Protein AF-A0A8B6GIU4-F1 (afdb_monomer_lite)

Foldseek 3Di:
DDCPDPCVVVVVLVVQLVVLVVQLVVCVVVLVVVLVVLVVDPDPVVSVVVVVVSVVVVCCCVPDPCNSPPPPNPDPDD

Radius of gyration: 19.34 Å; chains: 1; bounding box: 34×20×66 Å

Secondary structure (DSSP, 8-state):
-----TTHHHHHHHHHHHHHHHHHHTTHHHHHHHHHHHHT-S-HHHHHHHHHHHHHHHHHHHH-HHHHS-TTSTT---

pLDDT: mean 79.49, std 18.03, range [37.53, 98.44]

Organism: Mytilus galloprovincialis (NCBI:txid29158)

Structure (mmCIF, N/CA/C/O backbone):
data_AF-A0A8B6GIU4-F1
#
_entry.id   AF-A0A8B6GIU4-F1
#
loop_
_atom_site.group_PDB
_atom_site.id
_atom_site.type_symbol
_atom_site.label_atom_id
_atom_site.label_alt_id
_atom_site.label_comp_id
_atom_site.label_asym_id
_atom_site.label_entity_id
_atom_site.label_seq_id
_atom_site.pdbx_PDB_ins_code
_atom_site.Cartn_x
_atom_site.Cartn_y
_atom_site.Cartn_z
_atom_site.occupancy
_atom_site.B_iso_or_equiv
_atom_site.auth_seq_id
_atom_site.auth_comp_id
_atom_site.auth_asym_id
_atom_site.auth_atom_id
_atom_site.pdbx_PDB_model_num
ATOM 1 N N . MET A 1 1 ? 18.865 -13.564 -48.302 1.00 37.53 1 MET A N 1
ATOM 2 C CA . MET A 1 1 ? 19.177 -12.306 -47.587 1.00 37.53 1 MET A CA 1
ATOM 3 C C . MET A 1 1 ? 18.070 -12.067 -46.572 1.00 37.53 1 MET A C 1
ATOM 5 O O . MET A 1 1 ? 16.999 -11.641 -46.970 1.00 37.53 1 MET A O 1
ATOM 9 N N . ASN A 1 2 ? 18.266 -12.449 -45.306 1.00 42.72 2 ASN A N 1
ATOM 10 C CA . ASN A 1 2 ? 17.237 -12.308 -44.272 1.00 42.72 2 ASN A CA 1
ATOM 11 C C . ASN A 1 2 ? 17.756 -11.378 -43.172 1.00 42.72 2 ASN A C 1
ATOM 13 O O . ASN A 1 2 ? 18.327 -11.820 -42.177 1.00 42.72 2 ASN A O 1
ATOM 17 N N . SER A 1 3 ? 17.604 -10.078 -43.403 1.00 49.47 3 SER A N 1
ATOM 18 C CA . SER A 1 3 ? 17.999 -9.015 -42.482 1.00 49.47 3 SER A CA 1
ATOM 19 C C . SER A 1 3 ? 16.972 -8.914 -41.350 1.00 49.47 3 SER A C 1
ATOM 21 O O . SER A 1 3 ? 16.128 -8.021 -41.336 1.00 49.47 3 SER A O 1
ATOM 23 N N . ARG A 1 4 ? 17.005 -9.856 -40.400 1.00 51.50 4 ARG A N 1
ATOM 24 C CA . ARG A 1 4 ? 16.324 -9.698 -39.107 1.00 51.50 4 ARG A CA 1
ATOM 25 C C . ARG A 1 4 ? 17.076 -8.627 -38.317 1.00 51.50 4 ARG A C 1
ATOM 27 O O . ARG A 1 4 ? 18.044 -8.924 -37.629 1.00 51.50 4 ARG A O 1
ATOM 34 N N . GLY A 1 5 ? 16.681 -7.371 -38.519 1.00 51.06 5 GLY A N 1
ATOM 35 C CA . GLY A 1 5 ? 17.268 -6.217 -37.846 1.00 51.06 5 GLY A CA 1
ATOM 36 C C . GLY A 1 5 ? 17.066 -6.245 -36.321 1.00 51.06 5 GLY A C 1
ATOM 37 O O . GLY A 1 5 ? 16.208 -6.978 -35.821 1.00 51.06 5 GLY A O 1
ATOM 38 N N . PRO A 1 6 ? 17.807 -5.410 -35.573 1.00 52.56 6 PRO A N 1
ATOM 39 C CA . PRO A 1 6 ? 17.831 -5.372 -34.107 1.00 52.56 6 PRO A CA 1
ATOM 40 C C . PRO A 1 6 ? 16.557 -4.772 -33.468 1.00 52.56 6 PRO A C 1
ATOM 42 O O . PRO A 1 6 ? 16.624 -4.192 -32.393 1.00 52.56 6 PRO A O 1
ATOM 45 N N . MET A 1 7 ? 15.380 -4.889 -34.096 1.00 53.88 7 MET A N 1
ATOM 46 C CA . MET A 1 7 ? 14.113 -4.356 -33.560 1.00 53.88 7 MET A CA 1
ATOM 47 C C . MET A 1 7 ? 13.493 -5.216 -32.446 1.00 53.88 7 MET A C 1
ATOM 49 O O . MET A 1 7 ? 12.685 -4.714 -31.669 1.00 53.88 7 MET A O 1
ATOM 53 N N . GLN A 1 8 ? 13.846 -6.502 -32.349 1.00 57.06 8 GLN A N 1
ATOM 54 C CA . GLN A 1 8 ? 13.244 -7.413 -31.364 1.00 57.06 8 GLN A CA 1
ATOM 55 C C . GLN A 1 8 ? 13.454 -7.034 -29.880 1.00 57.06 8 GLN A C 1
ATOM 57 O O . GLN A 1 8 ? 12.491 -7.161 -29.128 1.00 57.06 8 GLN A O 1
ATOM 62 N N . PRO A 1 9 ? 14.622 -6.539 -29.424 1.00 59.22 9 PRO A N 1
ATOM 63 C CA . PRO A 1 9 ? 14.836 -6.200 -28.014 1.00 59.22 9 PRO A CA 1
ATOM 64 C C . PRO A 1 9 ? 13.963 -5.027 -27.548 1.00 59.22 9 PRO A C 1
ATOM 66 O O . PRO A 1 9 ? 13.421 -5.052 -26.449 1.00 59.22 9 PRO A O 1
ATOM 69 N N . TYR A 1 10 ? 13.776 -4.015 -28.401 1.00 60.22 10 TYR A N 1
ATOM 70 C CA . TYR A 1 10 ? 12.997 -2.818 -28.069 1.00 60.22 10 TYR A CA 1
ATOM 71 C C . TYR A 1 10 ? 11.506 -3.120 -27.890 1.00 60.22 10 TYR A C 1
ATOM 73 O O . TYR A 1 10 ? 10.876 -2.609 -26.964 1.00 60.22 10 TYR A O 1
ATOM 81 N N . LEU A 1 11 ? 10.951 -3.988 -28.741 1.00 63.81 11 LEU A N 1
ATOM 82 C CA . LEU A 1 11 ? 9.571 -4.461 -28.613 1.00 63.81 11 LEU A CA 1
ATOM 83 C C . LEU A 1 11 ? 9.375 -5.230 -27.299 1.00 63.81 11 LEU A C 1
ATOM 85 O O . LEU A 1 11 ? 8.435 -4.928 -26.563 1.00 63.81 11 LEU A O 1
ATOM 89 N N . SER A 1 12 ? 10.294 -6.138 -26.959 1.00 73.38 12 SER A N 1
ATOM 90 C CA . SER A 1 12 ? 10.258 -6.893 -25.699 1.00 73.38 12 SER A CA 1
ATOM 91 C C . SER A 1 12 ? 10.358 -5.992 -24.464 1.00 73.38 12 SER A C 1
ATOM 93 O O . SER A 1 12 ? 9.586 -6.166 -23.524 1.00 73.38 12 SER A O 1
ATOM 95 N N . ASN A 1 13 ? 11.225 -4.976 -24.491 1.00 74.62 13 ASN A N 1
ATOM 96 C CA . ASN A 1 13 ? 11.344 -4.007 -23.397 1.00 74.62 13 ASN A CA 1
ATOM 97 C C . ASN A 1 13 ? 10.067 -3.173 -23.236 1.00 74.62 13 ASN A C 1
ATOM 99 O O . ASN A 1 13 ? 9.595 -2.969 -22.121 1.00 74.62 13 ASN A O 1
ATOM 103 N N . SER A 1 14 ? 9.462 -2.731 -24.344 1.00 80.50 14 SER A N 1
ATOM 104 C CA . SER A 1 14 ? 8.214 -1.958 -24.298 1.00 80.50 14 SER A CA 1
ATOM 105 C C . SER A 1 14 ? 7.040 -2.759 -23.721 1.00 80.50 14 SER A C 1
ATOM 107 O O . SER A 1 14 ? 6.205 -2.206 -23.008 1.00 80.50 14 SER A O 1
ATOM 109 N N . LEU A 1 15 ? 6.990 -4.066 -23.996 1.00 82.06 15 LEU A N 1
ATOM 110 C CA . LEU A 1 15 ? 6.014 -4.993 -23.424 1.00 82.06 15 LEU A CA 1
ATOM 111 C C . LEU A 1 15 ? 6.255 -5.204 -21.927 1.00 82.06 15 LEU A C 1
ATOM 113 O O . LEU A 1 15 ? 5.304 -5.115 -21.155 1.00 82.06 15 LEU A O 1
ATOM 117 N N . ALA A 1 16 ? 7.508 -5.414 -21.518 1.00 79.06 16 ALA A N 1
ATOM 118 C CA . ALA A 1 16 ? 7.872 -5.581 -20.112 1.00 79.06 16 ALA A CA 1
ATOM 119 C C . ALA A 1 16 ? 7.517 -4.341 -19.273 1.00 79.06 16 ALA A C 1
ATOM 121 O O . ALA A 1 16 ? 6.919 -4.473 -18.210 1.00 79.06 16 ALA A O 1
ATOM 122 N N . ILE A 1 17 ? 7.793 -3.135 -19.783 1.00 79.38 17 ILE A N 1
ATOM 123 C CA . ILE A 1 17 ? 7.420 -1.877 -19.115 1.00 79.38 17 ILE A CA 1
ATOM 124 C C . ILE A 1 17 ? 5.897 -1.765 -18.969 1.00 79.38 17 ILE A C 1
ATOM 126 O O . ILE A 1 17 ? 5.405 -1.439 -17.894 1.00 79.38 17 ILE A O 1
ATOM 130 N N . ARG A 1 18 ? 5.130 -2.065 -20.028 1.00 84.56 18 ARG A N 1
ATOM 131 C CA . ARG A 1 18 ? 3.656 -2.022 -19.974 1.00 84.56 18 ARG A CA 1
ATOM 132 C C . ARG A 1 18 ? 3.087 -3.001 -18.949 1.00 84.56 18 ARG A C 1
ATOM 134 O O . ARG A 1 18 ? 2.151 -2.649 -18.241 1.00 84.56 18 ARG A O 1
ATOM 141 N N . GLN A 1 19 ? 3.641 -4.208 -18.875 1.00 83.56 19 GLN A N 1
ATOM 142 C CA . GLN A 1 19 ? 3.239 -5.204 -17.881 1.00 83.56 19 GLN A CA 1
ATOM 143 C C . GLN A 1 19 ? 3.558 -4.739 -16.460 1.00 83.56 19 GLN A C 1
ATOM 145 O O . GLN A 1 19 ? 2.745 -4.939 -15.564 1.00 83.56 19 GLN A O 1
ATOM 150 N N . GLU A 1 20 ? 4.698 -4.080 -16.260 1.00 81.75 20 GLU A N 1
ATOM 151 C CA . GLU A 1 20 ? 5.083 -3.564 -14.949 1.00 81.75 20 GLU A CA 1
ATOM 152 C C . GLU A 1 20 ? 4.193 -2.403 -14.491 1.00 81.75 20 GLU A C 1
ATOM 154 O O . GLU A 1 20 ? 3.759 -2.390 -13.341 1.00 81.75 20 GLU A O 1
ATOM 159 N N . ILE A 1 21 ? 3.825 -1.495 -15.405 1.00 82.69 21 ILE A N 1
ATOM 160 C CA . ILE A 1 21 ? 2.824 -0.447 -15.140 1.00 82.69 21 ILE A CA 1
ATOM 161 C C . ILE A 1 21 ? 1.498 -1.085 -14.717 1.00 82.69 21 ILE A C 1
ATOM 163 O O . ILE A 1 21 ? 0.957 -0.731 -13.676 1.00 82.69 21 ILE A O 1
ATOM 167 N N . GLN A 1 22 ? 1.004 -2.075 -15.469 1.00 86.38 22 GLN A N 1
ATOM 168 C CA . GLN A 1 22 ? -0.239 -2.770 -15.119 1.00 86.38 22 GLN A CA 1
ATOM 169 C C . GLN A 1 22 ? -0.147 -3.477 -13.762 1.00 86.38 22 GLN A C 1
ATOM 171 O O . GLN A 1 22 ? -1.095 -3.423 -12.979 1.00 86.38 22 GLN A O 1
ATOM 176 N N . ARG A 1 23 ? 0.989 -4.116 -13.459 1.00 85.88 23 ARG A N 1
ATOM 177 C CA . ARG A 1 23 ? 1.238 -4.754 -12.161 1.00 85.88 23 ARG A CA 1
ATOM 178 C C . ARG A 1 23 ? 1.160 -3.728 -11.031 1.00 85.88 23 ARG A C 1
ATOM 180 O O . ARG A 1 23 ? 0.471 -3.982 -10.045 1.00 85.88 23 ARG A O 1
ATOM 187 N N . PHE A 1 24 ? 1.819 -2.583 -11.193 1.00 85.19 24 PHE A N 1
ATOM 188 C CA . PHE A 1 24 ? 1.803 -1.495 -10.219 1.00 85.19 24 PHE A CA 1
ATOM 189 C C . PHE A 1 24 ? 0.401 -0.896 -10.046 1.00 85.19 24 PHE A C 1
ATOM 191 O O . PHE A 1 24 ? -0.100 -0.805 -8.932 1.00 85.19 24 PHE A O 1
ATOM 198 N N . GLU A 1 25 ? -0.295 -0.569 -11.133 1.00 88.12 25 GLU A N 1
ATOM 199 C CA . GLU A 1 25 ? -1.651 -0.012 -11.073 1.00 88.12 25 GLU A CA 1
ATOM 200 C C . GLU A 1 25 ? -2.649 -0.991 -10.433 1.00 88.12 25 GLU A C 1
ATOM 202 O O . GLU A 1 25 ? -3.502 -0.576 -9.647 1.00 88.12 25 GLU A O 1
ATOM 207 N N . SER A 1 26 ? -2.499 -2.297 -10.681 1.00 90.12 26 SER A N 1
ATOM 208 C CA . SER A 1 26 ? -3.417 -3.327 -10.176 1.00 90.12 26 SER A CA 1
ATOM 209 C C . SER A 1 26 ? -3.438 -3.502 -8.653 1.00 90.12 26 SER A C 1
ATOM 211 O O . SER A 1 26 ? -4.372 -4.119 -8.141 1.00 90.12 26 SER A O 1
ATOM 213 N N . VAL A 1 27 ? -2.450 -2.978 -7.914 1.00 90.25 27 VAL A N 1
ATOM 214 C CA . VAL A 1 27 ? -2.417 -3.099 -6.444 1.00 90.2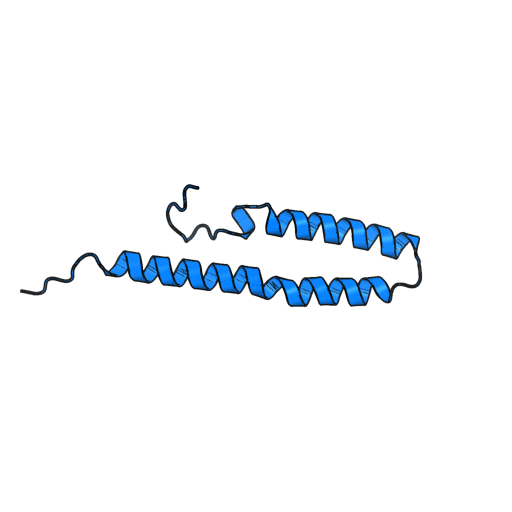5 27 VAL A CA 1
ATOM 215 C C . VAL A 1 27 ? -3.385 -2.129 -5.753 1.00 90.25 27 VAL A C 1
ATOM 217 O O . VAL A 1 27 ? -3.903 -2.447 -4.683 1.00 90.25 27 VAL A O 1
ATOM 220 N N . HIS A 1 28 ? -3.688 -0.984 -6.376 1.00 90.81 28 HIS A N 1
ATOM 221 C CA . HIS A 1 28 ? -4.472 0.096 -5.763 1.00 90.81 28 HIS A CA 1
ATOM 222 C C . HIS A 1 28 ? -5.881 -0.339 -5.327 1.00 90.81 28 HIS A C 1
ATOM 224 O O . HIS A 1 28 ? -6.245 -0.052 -4.188 1.00 90.81 28 HIS A O 1
ATOM 230 N N . PRO A 1 29 ? -6.667 -1.084 -6.135 1.00 95.50 29 PRO A N 1
ATOM 231 C CA . PRO A 1 29 ? -7.976 -1.576 -5.701 1.00 95.50 29 PRO A CA 1
ATOM 232 C C . PRO A 1 29 ? -7.913 -2.410 -4.415 1.00 95.50 29 PRO A C 1
ATOM 234 O O . PRO A 1 29 ? -8.792 -2.298 -3.566 1.00 95.50 29 PRO A O 1
ATOM 237 N N . SER A 1 30 ? -6.860 -3.215 -4.249 1.00 94.88 30 SER A N 1
ATOM 238 C CA . SER A 1 30 ? -6.660 -4.025 -3.045 1.00 94.88 30 SER A CA 1
ATOM 239 C C . SER A 1 30 ? -6.299 -3.167 -1.832 1.00 94.88 30 SER A C 1
ATOM 241 O O . SER A 1 30 ? -6.798 -3.430 -0.743 1.00 94.88 30 SER A O 1
ATOM 243 N N . ILE A 1 31 ? -5.470 -2.131 -2.008 1.00 94.06 31 ILE A N 1
ATOM 244 C CA . ILE A 1 31 ? -5.128 -1.182 -0.935 1.00 94.06 31 ILE A CA 1
ATOM 245 C C . ILE A 1 31 ? -6.381 -0.426 -0.471 1.00 94.06 31 ILE A C 1
ATOM 247 O O . ILE A 1 31 ? -6.641 -0.359 0.729 1.00 94.06 31 ILE A O 1
ATOM 251 N N . TYR A 1 32 ? -7.211 0.062 -1.398 1.00 95.69 32 TYR A N 1
ATOM 252 C CA . TYR A 1 32 ? -8.469 0.730 -1.046 1.00 95.69 32 TYR A CA 1
ATOM 253 C C . TYR A 1 32 ? -9.441 -0.196 -0.310 1.00 95.69 32 TYR A C 1
ATOM 255 O O . TYR A 1 32 ? -9.988 0.195 0.717 1.00 95.69 32 TYR A O 1
ATOM 263 N N . ALA A 1 33 ? -9.573 -1.449 -0.754 1.00 97.75 33 ALA A N 1
ATOM 264 C CA . ALA A 1 33 ? -10.387 -2.434 -0.045 1.00 97.75 33 ALA A CA 1
ATOM 265 C C . ALA A 1 33 ? -9.887 -2.688 1.391 1.00 97.75 33 ALA A C 1
ATOM 267 O O . ALA A 1 33 ? -10.688 -2.947 2.286 1.00 97.75 33 ALA A O 1
ATOM 268 N N . ILE A 1 34 ? -8.575 -2.601 1.645 1.00 97.75 34 ILE A N 1
ATOM 269 C CA . ILE A 1 34 ? -8.027 -2.713 3.004 1.00 97.75 34 ILE A CA 1
ATOM 270 C C . ILE A 1 34 ? -8.441 -1.511 3.865 1.00 97.75 34 ILE A C 1
ATOM 272 O O . ILE A 1 34 ? -8.772 -1.713 5.031 1.00 97.75 34 ILE A O 1
ATOM 276 N N . TYR A 1 35 ? -8.482 -0.292 3.320 1.00 97.69 35 TYR A N 1
ATOM 277 C CA . TYR A 1 35 ? -8.987 0.872 4.060 1.00 97.69 35 TYR A CA 1
ATOM 278 C C . TYR A 1 35 ? -10.463 0.716 4.448 1.00 97.69 35 TYR A C 1
ATOM 280 O O . TYR A 1 35 ? -10.801 0.971 5.603 1.00 97.69 35 TYR A O 1
ATOM 288 N N . ASP A 1 36 ? -11.306 0.187 3.555 1.00 97.88 36 ASP A N 1
ATOM 289 C CA . ASP A 1 36 ? -12.709 -0.120 3.880 1.00 97.88 36 ASP A CA 1
ATOM 290 C C . ASP A 1 36 ? -12.817 -1.130 5.040 1.00 97.88 36 ASP A C 1
ATOM 292 O O . ASP A 1 36 ? -13.653 -0.997 5.937 1.00 97.88 36 ASP A O 1
ATOM 296 N N . LEU A 1 37 ? -11.943 -2.144 5.053 1.00 98.19 37 LEU A N 1
ATOM 297 C CA . LEU A 1 37 ? -11.884 -3.133 6.134 1.00 98.19 37 LEU A CA 1
ATOM 298 C C . LEU A 1 37 ? -11.384 -2.531 7.451 1.00 98.19 37 LEU A C 1
ATOM 300 O O . LEU A 1 37 ? -11.894 -2.891 8.511 1.00 98.19 37 LEU A O 1
ATOM 304 N N . ILE A 1 38 ? -10.409 -1.620 7.400 1.00 98.19 38 ILE A N 1
ATOM 305 C CA . ILE A 1 38 ? -9.918 -0.878 8.570 1.00 98.19 38 ILE A CA 1
ATOM 306 C C . ILE A 1 38 ? -11.047 -0.035 9.168 1.00 98.19 38 ILE A C 1
ATOM 308 O O . ILE A 1 38 ? -11.229 -0.016 10.387 1.00 98.19 38 ILE A O 1
ATOM 312 N N . ASP A 1 39 ? -11.842 0.625 8.331 1.00 97.19 39 ASP A N 1
ATOM 313 C CA . ASP A 1 39 ? -12.954 1.463 8.782 1.00 97.19 39 ASP A CA 1
ATOM 314 C C . ASP A 1 39 ? -14.070 0.652 9.465 1.00 97.19 39 ASP A C 1
ATOM 316 O O . ASP A 1 39 ? -14.777 1.175 10.327 1.00 97.19 39 ASP A O 1
ATOM 320 N N . ALA A 1 40 ? -14.169 -0.649 9.172 1.00 97.88 40 ALA A N 1
ATOM 321 C CA . ALA A 1 40 ? -15.077 -1.576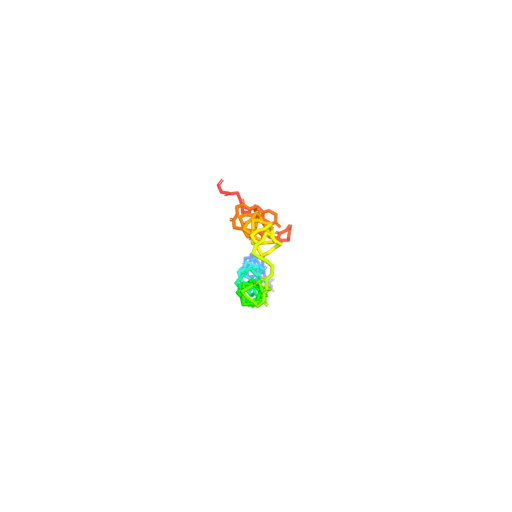 9.847 1.00 97.88 40 ALA A CA 1
ATOM 322 C C . ALA A 1 40 ? -14.586 -2.057 11.233 1.00 97.88 40 ALA A C 1
ATOM 324 O O . ALA A 1 40 ? -15.329 -2.748 11.937 1.00 97.88 40 ALA A O 1
ATOM 325 N N . ILE A 1 41 ? -13.357 -1.723 11.647 1.00 98.19 41 ILE A N 1
ATOM 326 C CA . ILE A 1 41 ? -12.802 -2.127 12.947 1.00 98.19 41 ILE A CA 1
ATOM 327 C C . ILE A 1 41 ? -13.411 -1.265 14.069 1.00 98.19 41 ILE A C 1
ATOM 329 O O . ILE A 1 41 ? -13.262 -0.044 14.046 1.00 98.19 41 ILE A O 1
ATOM 333 N N . PRO A 1 42 ? -14.056 -1.868 15.090 1.00 97.69 42 PRO A N 1
ATOM 334 C CA . PRO A 1 42 ? -14.723 -1.114 16.154 1.00 97.69 42 PRO A CA 1
ATOM 335 C C . PRO A 1 42 ? -13.758 -0.523 17.190 1.00 97.69 42 PRO A C 1
ATOM 337 O O . PRO A 1 42 ? -14.091 0.465 17.838 1.00 97.69 42 PRO A O 1
ATOM 340 N N . ASP A 1 43 ? -12.588 -1.140 17.384 1.00 98.44 43 ASP A N 1
ATOM 341 C CA . ASP A 1 43 ? -11.568 -0.651 18.310 1.00 98.44 43 ASP A CA 1
ATOM 342 C C . ASP A 1 43 ? -10.737 0.458 17.635 1.00 98.44 43 ASP A C 1
ATOM 344 O O . ASP A 1 43 ? -9.979 0.163 16.703 1.00 98.44 43 ASP A O 1
ATOM 348 N N . PRO A 1 44 ? -10.830 1.718 18.101 1.00 95.88 44 PRO A N 1
ATOM 349 C CA . PRO A 1 44 ? -10.145 2.841 17.469 1.00 95.88 44 PRO A CA 1
ATOM 350 C C . PRO A 1 44 ? -8.617 2.769 17.598 1.00 95.88 44 PRO A C 1
ATOM 352 O O . PRO A 1 44 ? -7.913 3.298 16.738 1.00 95.88 44 PRO A O 1
ATOM 355 N N . LEU A 1 45 ? -8.081 2.116 18.637 1.00 97.81 45 LEU A N 1
ATOM 356 C CA . LEU A 1 45 ? -6.635 1.967 18.806 1.00 97.81 45 LEU A CA 1
ATOM 357 C C . LEU A 1 45 ? -6.079 0.973 17.783 1.00 97.81 45 LEU A C 1
ATOM 359 O O . LEU A 1 45 ? -5.095 1.270 17.106 1.00 97.81 45 LEU A O 1
ATOM 363 N N . ILE A 1 46 ? -6.733 -0.182 17.639 1.00 98.00 46 ILE A N 1
ATOM 364 C CA . ILE A 1 46 ? -6.340 -1.207 16.660 1.00 98.00 46 ILE A CA 1
ATOM 365 C C . ILE A 1 46 ? -6.526 -0.680 15.235 1.00 98.00 46 ILE A C 1
ATOM 367 O O . ILE A 1 46 ? -5.639 -0.852 14.399 1.00 98.00 46 ILE A O 1
ATOM 371 N N . GLN A 1 47 ? -7.645 0.000 14.968 1.00 98.44 47 GLN A N 1
ATOM 372 C CA . GLN A 1 47 ? -7.897 0.650 13.684 1.00 98.44 47 GLN A CA 1
ATOM 373 C C . GLN A 1 47 ? -6.742 1.583 13.302 1.00 98.44 47 GLN A C 1
ATOM 375 O O . GLN A 1 47 ? -6.214 1.489 12.194 1.00 98.44 47 GLN A O 1
ATOM 380 N N . GLN A 1 48 ? -6.333 2.461 14.223 1.00 98.06 48 GLN A N 1
ATOM 381 C CA . GLN A 1 48 ? -5.264 3.422 13.973 1.00 98.06 48 GLN A CA 1
ATOM 382 C C . GLN A 1 48 ? -3.912 2.736 13.741 1.00 98.06 48 GLN A C 1
ATOM 384 O O . GLN A 1 48 ? -3.226 3.071 12.779 1.00 98.06 48 GLN A O 1
ATOM 389 N N . GLN A 1 49 ? -3.550 1.745 14.560 1.00 98.31 49 GLN A N 1
ATOM 390 C CA . GLN A 1 49 ? -2.291 1.005 14.398 1.00 98.31 49 GLN A CA 1
ATOM 391 C C . GLN A 1 49 ? -2.214 0.288 13.045 1.00 98.31 49 GLN A C 1
ATOM 393 O O . GLN A 1 49 ? -1.202 0.364 12.349 1.00 98.31 49 GLN A O 1
ATOM 398 N N . ILE A 1 50 ? -3.294 -0.386 12.637 1.00 98.00 50 ILE A N 1
ATOM 399 C CA . ILE A 1 50 ? -3.338 -1.071 11.340 1.00 98.00 50 ILE A CA 1
ATOM 400 C C . ILE A 1 50 ? -3.281 -0.051 10.198 1.00 98.00 50 ILE A C 1
ATOM 402 O O . ILE A 1 50 ? -2.552 -0.272 9.231 1.00 98.00 50 ILE A O 1
ATOM 406 N N . ARG A 1 51 ? -3.981 1.084 10.321 1.00 98.19 51 ARG A N 1
ATOM 407 C CA . ARG A 1 51 ? -3.926 2.172 9.335 1.00 98.19 51 ARG A CA 1
ATOM 408 C C . ARG A 1 51 ? -2.502 2.692 9.143 1.00 98.19 51 ARG A C 1
ATOM 410 O O . ARG A 1 51 ? -2.065 2.818 8.003 1.00 98.19 51 ARG A O 1
ATOM 417 N N . GLU A 1 52 ? -1.771 2.941 10.226 1.00 97.94 52 GLU A N 1
ATOM 418 C CA . GLU A 1 52 ? -0.370 3.382 10.169 1.00 97.94 52 GLU A CA 1
ATOM 419 C C . GLU A 1 52 ? 0.521 2.364 9.450 1.00 97.94 52 GLU A C 1
ATOM 421 O O . GLU A 1 52 ? 1.302 2.734 8.573 1.00 97.94 52 GLU A O 1
ATOM 426 N N . HIS A 1 53 ? 0.358 1.072 9.746 1.00 97.50 53 HIS A N 1
ATOM 427 C CA . HIS A 1 53 ? 1.103 0.024 9.050 1.00 97.50 53 HIS A CA 1
ATOM 428 C C . HIS A 1 53 ? 0.795 -0.031 7.550 1.00 97.50 53 HIS A C 1
ATOM 430 O O . HIS A 1 53 ? 1.719 -0.198 6.752 1.00 97.50 53 HIS A O 1
ATOM 436 N N . VAL A 1 54 ? -0.469 0.129 7.152 1.00 96.56 54 VAL A N 1
ATOM 437 C CA . VAL A 1 54 ? -0.857 0.143 5.732 1.00 96.56 54 VAL A CA 1
ATOM 438 C C . VAL A 1 54 ? -0.282 1.356 5.005 1.00 96.56 54 VAL A C 1
ATOM 440 O O . VAL A 1 54 ? 0.236 1.181 3.907 1.00 96.56 54 VAL A O 1
ATOM 443 N N . VAL A 1 55 ? -0.266 2.539 5.629 1.00 95.56 55 VAL A N 1
ATOM 444 C CA . VAL A 1 55 ? 0.385 3.734 5.059 1.00 95.56 55 VAL A CA 1
ATOM 445 C C . VAL A 1 55 ? 1.881 3.493 4.841 1.00 95.56 55 VAL A C 1
ATOM 447 O O . VAL A 1 55 ? 2.386 3.754 3.756 1.00 95.56 55 VAL A O 1
ATOM 450 N N . CYS A 1 56 ? 2.598 2.918 5.815 1.00 94.38 56 CYS A N 1
ATOM 451 C CA . CYS A 1 56 ? 4.018 2.588 5.631 1.00 94.38 56 CYS A CA 1
ATOM 452 C C . CYS A 1 56 ? 4.257 1.595 4.478 1.00 94.38 56 CYS A C 1
ATOM 454 O O . CYS A 1 56 ? 5.275 1.669 3.781 1.00 94.38 56 CYS A O 1
ATOM 456 N N . ILE A 1 57 ? 3.338 0.647 4.285 1.00 90.81 57 ILE A N 1
ATOM 457 C CA . ILE A 1 57 ? 3.388 -0.313 3.181 1.00 90.81 57 ILE A CA 1
ATOM 458 C C . ILE A 1 57 ? 3.122 0.393 1.842 1.00 90.81 57 ILE A C 1
ATOM 460 O O . ILE A 1 57 ? 3.893 0.196 0.905 1.00 90.81 57 ILE A O 1
ATOM 464 N N . GLU A 1 58 ? 2.086 1.231 1.750 1.00 90.94 58 GLU A N 1
ATOM 465 C CA . GLU A 1 58 ? 1.770 2.037 0.560 1.00 90.94 58 GLU A CA 1
ATOM 466 C C . GLU A 1 58 ? 2.946 2.943 0.170 1.00 90.94 58 GLU A C 1
ATOM 468 O O . GLU A 1 58 ? 3.398 2.904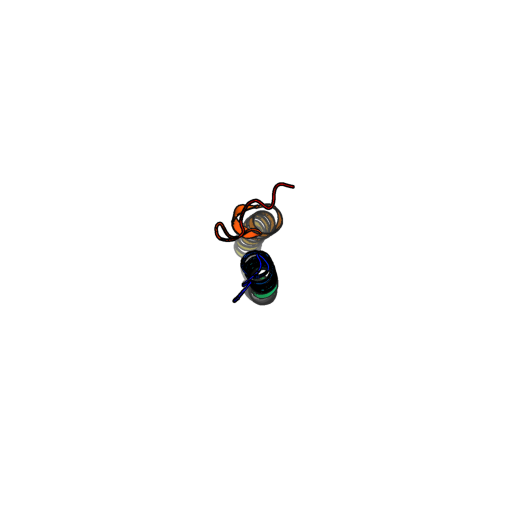 -0.977 1.00 90.94 58 GLU A O 1
ATOM 473 N N . ASP A 1 59 ? 3.522 3.657 1.139 1.00 88.75 59 ASP A N 1
ATOM 474 C CA . ASP A 1 59 ? 4.722 4.475 0.952 1.00 88.75 59 ASP A CA 1
ATOM 475 C C . ASP A 1 59 ? 5.886 3.647 0.398 1.00 88.75 59 ASP A C 1
ATOM 477 O O . ASP A 1 59 ? 6.628 4.103 -0.475 1.00 88.75 59 ASP A O 1
ATOM 481 N N . SER A 1 60 ? 6.045 2.409 0.866 1.00 85.06 60 SER A N 1
ATOM 482 C CA . SER A 1 60 ? 7.083 1.510 0.360 1.00 85.06 60 SER A CA 1
ATOM 483 C C . SER A 1 60 ? 6.828 1.099 -1.092 1.00 85.06 60 SER A C 1
ATOM 485 O O . SER A 1 60 ? 7.784 0.982 -1.859 1.00 85.06 60 SER A O 1
ATOM 487 N N . PHE A 1 61 ? 5.570 0.916 -1.502 1.00 83.56 61 PHE A N 1
ATOM 488 C CA . PHE A 1 61 ? 5.229 0.609 -2.893 1.00 83.56 61 PHE A CA 1
ATOM 489 C C . PHE A 1 61 ? 5.516 1.785 -3.826 1.00 83.56 61 PHE A C 1
ATOM 491 O O . PHE A 1 61 ? 6.128 1.580 -4.874 1.00 83.56 61 PHE A O 1
ATOM 498 N N . VAL A 1 62 ? 5.114 3.003 -3.454 1.00 81.62 62 VAL A N 1
ATOM 499 C CA . VAL A 1 62 ? 5.295 4.185 -4.316 1.00 81.62 62 VAL A CA 1
ATOM 500 C C . VAL A 1 62 ? 6.750 4.661 -4.368 1.00 81.62 62 VAL A C 1
ATOM 502 O O . VAL A 1 62 ? 7.186 5.158 -5.405 1.00 81.62 62 VAL A O 1
ATOM 505 N N . ASN A 1 63 ? 7.520 4.487 -3.286 1.00 77.62 63 ASN A N 1
ATOM 506 C CA . ASN A 1 63 ? 8.900 4.982 -3.198 1.00 77.62 63 ASN A CA 1
ATOM 507 C C . ASN A 1 63 ? 9.972 3.936 -3.544 1.00 77.62 63 ASN A C 1
ATOM 509 O O . ASN A 1 63 ? 11.130 4.304 -3.754 1.00 77.62 63 ASN A O 1
ATOM 513 N N . SER A 1 64 ? 9.645 2.639 -3.593 1.00 70.50 64 SER A N 1
ATOM 514 C CA . SER A 1 64 ? 10.652 1.609 -3.863 1.00 70.50 64 SER A CA 1
ATOM 515 C C . SER A 1 64 ? 10.787 1.287 -5.347 1.00 70.50 64 SER A C 1
ATOM 517 O O . SER A 1 64 ? 9.853 0.828 -6.010 1.00 70.50 64 SER A O 1
ATOM 519 N N . GLN A 1 65 ? 12.013 1.430 -5.856 1.00 62.66 65 GLN A N 1
ATOM 520 C CA . GLN A 1 65 ? 12.379 0.982 -7.200 1.00 62.66 65 GLN A CA 1
ATOM 521 C C . GLN A 1 65 ? 12.195 -0.528 -7.385 1.00 62.66 65 GLN A C 1
ATOM 523 O O . GLN A 1 65 ? 11.796 -0.952 -8.461 1.00 62.66 65 GLN A O 1
ATOM 528 N N . GLU A 1 66 ? 12.401 -1.347 -6.347 1.00 63.50 66 GLU A N 1
ATOM 529 C CA . GLU A 1 66 ? 12.215 -2.806 -6.451 1.00 63.50 66 GLU A CA 1
ATOM 530 C C . GLU A 1 66 ? 10.749 -3.212 -6.667 1.00 63.50 66 GLU A C 1
ATOM 532 O O . GLU A 1 66 ? 10.473 -4.317 -7.133 1.00 63.50 66 GLU A O 1
ATOM 537 N N . TRP A 1 67 ? 9.818 -2.310 -6.349 1.00 64.12 67 TRP A N 1
ATOM 538 C CA . TRP A 1 67 ? 8.377 -2.517 -6.477 1.00 64.12 67 TRP A CA 1
ATOM 539 C C . TRP A 1 67 ? 7.745 -1.738 -7.631 1.00 64.12 67 TRP A C 1
ATOM 541 O O . TRP A 1 67 ? 6.587 -1.996 -7.958 1.00 64.12 67 TRP A O 1
ATOM 551 N N . THR A 1 68 ? 8.500 -0.846 -8.270 1.00 62.03 68 THR A N 1
ATOM 552 C CA . THR A 1 68 ? 8.088 -0.074 -9.455 1.00 62.03 68 THR A CA 1
ATOM 553 C C . THR A 1 68 ? 8.824 -0.508 -10.726 1.00 62.03 68 THR A C 1
ATOM 555 O O . THR A 1 68 ? 8.335 -0.257 -11.827 1.00 62.03 68 THR A O 1
ATOM 558 N N . LEU A 1 69 ? 9.972 -1.187 -10.602 1.00 61.91 69 LEU A N 1
ATOM 559 C CA . LEU A 1 69 ? 10.775 -1.693 -11.712 1.00 61.91 69 LEU A CA 1
ATOM 560 C C . LEU A 1 69 ? 11.125 -3.173 -11.513 1.00 61.91 69 LEU A C 1
ATOM 562 O O . LEU A 1 69 ? 11.934 -3.552 -10.666 1.00 61.91 69 LEU A O 1
ATOM 566 N N . SER A 1 70 ? 10.563 -4.023 -12.371 1.00 62.31 70 SER A N 1
ATOM 567 C CA . SER A 1 70 ? 10.943 -5.433 -12.460 1.00 62.31 70 SER A CA 1
ATOM 568 C C . SER A 1 70 ? 12.416 -5.576 -12.849 1.00 62.31 70 SER A C 1
ATOM 570 O O . SER A 1 70 ? 12.880 -4.954 -13.804 1.00 62.31 70 SER A O 1
ATOM 572 N N . ARG A 1 71 ? 13.132 -6.506 -12.195 1.00 62.41 71 ARG A N 1
ATOM 573 C CA . ARG A 1 71 ? 14.520 -6.896 -12.541 1.00 62.41 71 ARG A CA 1
ATOM 574 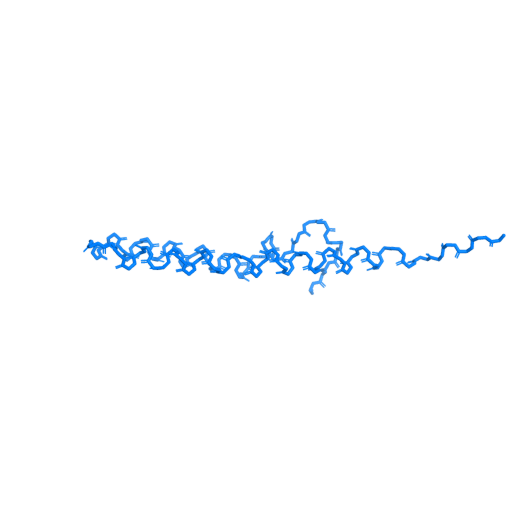C C . ARG A 1 71 ? 14.672 -7.420 -13.979 1.00 62.41 71 ARG A C 1
ATOM 576 O O . ARG A 1 71 ? 15.790 -7.620 -14.441 1.00 62.41 71 ARG A O 1
ATOM 583 N N . SER A 1 72 ? 13.555 -7.671 -14.664 1.00 56.84 72 SER A N 1
ATOM 584 C CA . SER A 1 72 ? 13.505 -8.094 -16.068 1.00 56.84 72 SER A CA 1
ATOM 585 C C . SER A 1 72 ? 13.514 -6.924 -17.056 1.00 56.84 72 SER A 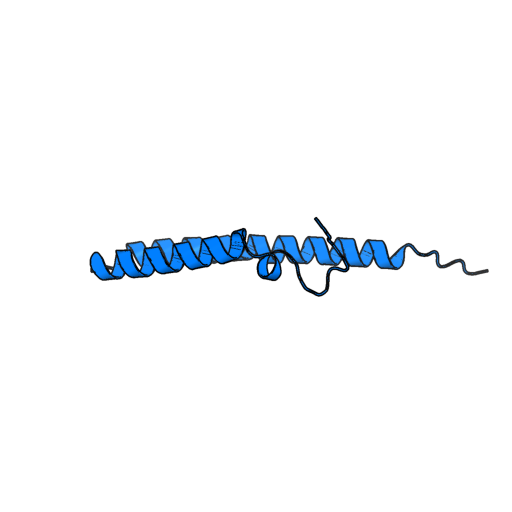C 1
ATOM 587 O O . SER A 1 72 ? 13.666 -7.166 -18.251 1.00 56.84 72 SER A O 1
ATOM 589 N N . VAL A 1 73 ? 13.332 -5.680 -16.595 1.00 58.56 73 VAL A N 1
ATOM 590 C CA . VAL A 1 73 ? 13.448 -4.472 -17.422 1.00 58.56 73 VAL A CA 1
ATOM 591 C C . VAL A 1 73 ? 14.924 -4.051 -17.431 1.00 58.56 73 VAL A C 1
ATOM 593 O O . VAL A 1 73 ? 15.422 -3.593 -16.403 1.00 58.56 73 VAL A O 1
ATOM 596 N N . PRO A 1 74 ? 15.661 -4.229 -18.545 1.00 53.06 74 PRO A N 1
ATOM 597 C CA . PRO A 1 74 ? 17.086 -3.919 -18.580 1.00 53.06 74 PRO A CA 1
ATOM 598 C C . PRO A 1 74 ? 17.311 -2.407 -18.448 1.00 53.06 74 PRO A C 1
ATOM 600 O O . PRO A 1 74 ? 16.711 -1.639 -19.198 1.00 53.06 74 PRO A O 1
ATOM 603 N N . ASP A 1 75 ? 18.179 -2.010 -17.512 1.00 54.78 75 ASP A N 1
ATOM 604 C CA . ASP A 1 75 ? 18.762 -0.667 -17.343 1.00 54.78 75 ASP A CA 1
ATOM 605 C C . ASP A 1 75 ? 17.813 0.523 -17.606 1.00 54.78 75 ASP A C 1
ATOM 607 O O . ASP A 1 75 ? 18.132 1.436 -18.371 1.00 54.78 75 ASP A O 1
ATOM 611 N N . LEU A 1 76 ? 16.673 0.590 -16.905 1.00 52.88 76 LEU A N 1
ATOM 612 C CA . LEU A 1 76 ? 16.055 1.893 -16.635 1.00 52.88 76 LEU A CA 1
ATOM 613 C C . LEU A 1 76 ? 16.887 2.591 -15.543 1.00 52.88 76 LEU A C 1
ATOM 615 O O . LEU A 1 76 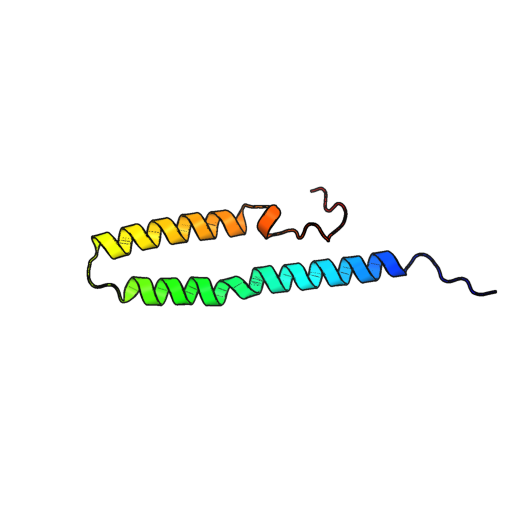? 16.551 2.565 -14.362 1.00 52.88 76 LEU A O 1
ATOM 619 N N . LYS A 1 77 ? 18.031 3.165 -15.931 1.00 47.12 77 LYS A N 1
ATOM 620 C CA . LYS A 1 77 ? 18.732 4.139 -15.086 1.00 47.12 77 LYS A CA 1
ATOM 621 C C . LYS A 1 77 ? 17.983 5.465 -15.193 1.00 47.12 77 LYS A C 1
ATOM 623 O O . LYS A 1 77 ? 17.935 6.036 -16.282 1.00 47.12 77 LYS A O 1
ATOM 628 N N . LEU A 1 78 ? 17.374 5.895 -14.088 1.00 50.06 78 LEU A N 1
ATOM 629 C CA . LEU A 1 78 ? 16.910 7.274 -13.904 1.00 50.06 78 LEU A CA 1
ATOM 630 C C . LEU A 1 78 ? 18.100 8.241 -13.910 1.00 50.06 78 LEU A C 1
ATOM 632 O O . LEU A 1 78 ? 19.159 7.866 -13.353 1.00 50.06 78 LEU A O 1
#

Sequence (78 aa):
MNSRGPMQPYLSNSLAIRQEIQRFESVHPSIYAIYDLIDAIPDPLIQQQIREHVVCIEDSFVNSQEWTLSRSVPDLKL